Protein AF-A0A9P6CL29-F1 (afdb_monomer)

Foldseek 3Di:
DVVVVVVVVVVVVVPPPPPPVVPVPVPPPPPDDDPPQDDDDPVNQVVVLVVDDEPADQASRCRDHDNDNLPDDDNDPQWDWAFADDPPPPRRTDIDTDHDDCVSVVVNVVVVVVVVVPPPPPPDD

Nearest PDB structures (foldseek):
  4b8t-assembly1_A  TM=5.021E-01  e=1.916E+00  Homo sapiens
  6ds8-assembly1_B  TM=3.053E-01  e=8.877E+00  Mycobacterium tuberculosis H37Rv

pLDDT: mean 73.85, std 15.0, range [41.19, 93.88]

Sequence (125 aa):
MSRTLALVLFLMFNLVSANFDFFGNMFGNQQQHQQQHHRSGAAQWASQVDSVQCSQYLCPATLDCVSTPAECPCPDVQDIKCTIPNAGGDDEPMIMCVRGSNECTEVERLMRKGMKTSKPKSKSK

Structure (mmCIF, N/CA/C/O backbone):
data_AF-A0A9P6CL29-F1
#
_entry.id   AF-A0A9P6CL29-F1
#
loop_
_atom_site.group_PDB
_atom_site.id
_atom_site.type_symbol
_atom_site.label_atom_id
_atom_site.label_alt_id
_atom_site.label_comp_id
_atom_site.label_asym_id
_atom_site.label_entity_id
_atom_site.label_seq_id
_atom_site.pdbx_PDB_ins_code
_atom_site.Cartn_x
_atom_site.Cartn_y
_atom_site.Cartn_z
_atom_site.occupancy
_atom_site.B_iso_or_equiv
_atom_site.auth_seq_id
_atom_site.auth_comp_id
_atom_site.auth_asym_id
_atom_site.auth_atom_id
_atom_site.pdbx_PDB_model_num
ATOM 1 N N . MET A 1 1 ? -43.718 41.220 43.753 1.00 61.47 1 MET A N 1
ATOM 2 C CA . MET A 1 1 ? -43.294 41.484 42.359 1.00 61.47 1 MET A CA 1
ATOM 3 C C . MET A 1 1 ? -41.991 40.771 41.988 1.00 61.47 1 MET A C 1
ATOM 5 O O . MET A 1 1 ? -41.952 40.150 40.939 1.00 61.47 1 MET A O 1
ATOM 9 N N . SER A 1 2 ? -40.952 40.762 42.833 1.00 69.62 2 SER A N 1
ATOM 10 C CA . SER A 1 2 ? -39.689 40.040 42.560 1.00 69.62 2 SER A CA 1
ATOM 11 C C . SER A 1 2 ? -39.829 38.509 42.513 1.00 69.62 2 SER A C 1
ATOM 13 O O . SER A 1 2 ? -39.271 37.861 41.636 1.00 69.62 2 SER A O 1
ATOM 15 N N . ARG A 1 3 ? -40.629 37.924 43.416 1.00 76.62 3 ARG A N 1
ATOM 16 C CA . ARG A 1 3 ? -40.876 36.467 43.476 1.00 76.62 3 ARG A CA 1
ATOM 17 C C . ARG A 1 3 ? -41.600 35.920 42.243 1.00 76.62 3 ARG A C 1
ATOM 19 O O . ARG A 1 3 ? -41.258 34.853 41.752 1.00 76.62 3 ARG A O 1
ATOM 26 N N . THR A 1 4 ? -42.566 36.671 41.722 1.00 79.81 4 THR A N 1
ATOM 27 C CA . THR A 1 4 ? -43.287 36.327 40.488 1.00 79.81 4 THR A CA 1
ATOM 28 C C . THR A 1 4 ? -42.384 36.443 39.262 1.00 79.81 4 THR A C 1
ATOM 30 O O . THR A 1 4 ? -42.468 35.614 38.366 1.00 79.81 4 THR A O 1
ATOM 33 N N . LEU A 1 5 ? -41.466 37.415 39.251 1.00 78.50 5 LEU A N 1
ATOM 34 C CA . LEU A 1 5 ? -40.509 37.612 38.161 1.00 78.50 5 LEU A CA 1
ATOM 35 C C . LEU A 1 5 ? -39.463 36.483 38.107 1.00 78.50 5 LEU A C 1
ATOM 37 O O . LEU A 1 5 ? -39.138 36.000 37.027 1.00 78.50 5 LEU A O 1
ATOM 41 N N . ALA A 1 6 ? -39.019 35.993 39.270 1.00 78.25 6 ALA A N 1
ATOM 42 C CA . ALA A 1 6 ? -38.114 34.847 39.370 1.00 78.25 6 ALA A CA 1
ATOM 43 C C . ALA A 1 6 ? -38.747 33.539 38.859 1.00 78.25 6 ALA A C 1
ATOM 45 O O . ALA A 1 6 ? -38.087 32.776 38.159 1.00 78.25 6 ALA A O 1
ATOM 46 N N . LEU A 1 7 ? -40.030 33.299 39.159 1.00 77.38 7 LEU A N 1
ATOM 47 C CA . LEU A 1 7 ? -40.744 32.101 38.696 1.00 77.38 7 LEU A CA 1
ATOM 48 C C . LEU A 1 7 ? -40.966 32.104 37.177 1.00 77.38 7 LEU A C 1
ATOM 50 O O . LEU A 1 7 ? -40.786 31.074 36.532 1.00 77.38 7 LEU A O 1
ATOM 54 N N . VAL A 1 8 ? -41.294 33.262 36.595 1.00 79.06 8 VAL A N 1
ATOM 55 C CA . VAL A 1 8 ? -41.452 33.407 35.137 1.00 79.06 8 VAL A CA 1
ATOM 56 C C . VAL A 1 8 ? -40.115 33.209 34.414 1.00 79.06 8 VAL A C 1
ATOM 58 O O . VAL A 1 8 ? -40.071 32.526 33.393 1.00 79.06 8 VAL A O 1
ATOM 61 N N . LEU A 1 9 ? -39.014 33.731 34.965 1.00 72.81 9 LEU A N 1
ATOM 62 C CA . LEU A 1 9 ? -37.673 33.559 34.396 1.00 72.81 9 LEU A CA 1
ATOM 63 C C . LEU A 1 9 ? -37.225 32.085 34.397 1.00 72.81 9 LEU A C 1
ATOM 65 O O . LEU A 1 9 ? -36.641 31.617 33.423 1.00 72.81 9 LEU A O 1
ATOM 69 N N . PHE A 1 10 ? -37.552 31.339 35.458 1.00 71.88 10 PHE A N 1
ATOM 70 C CA . PHE A 1 10 ? -37.243 29.909 35.566 1.00 71.88 10 PHE A CA 1
ATOM 71 C C . PHE A 1 10 ? -38.052 29.056 34.574 1.00 71.88 10 PHE A C 1
ATOM 73 O O . PHE A 1 10 ? -37.541 28.075 34.033 1.00 71.88 10 PHE A O 1
ATOM 80 N N . LEU A 1 11 ? -39.300 29.446 34.289 1.00 69.62 11 LEU A N 1
ATOM 81 C CA . LEU A 1 11 ? -40.164 28.748 33.333 1.00 69.62 11 LEU A CA 1
ATOM 82 C C . LEU A 1 11 ? -39.663 28.902 31.884 1.00 69.62 11 LEU A C 1
ATOM 84 O O . LEU A 1 11 ? -39.696 27.945 31.117 1.00 69.62 11 LEU A O 1
ATOM 88 N N . MET A 1 12 ? -39.140 30.081 31.530 1.00 65.56 12 MET A N 1
ATOM 89 C CA . MET A 1 12 ? -38.602 30.371 30.191 1.00 65.56 12 MET A CA 1
ATOM 90 C C . MET A 1 12 ? -37.255 29.684 29.922 1.00 65.56 12 MET A C 1
ATOM 92 O O . MET A 1 12 ? -36.943 29.367 28.777 1.00 65.56 12 MET A O 1
ATOM 96 N N . PHE A 1 13 ? -36.473 29.402 30.969 1.00 62.19 13 PHE A N 1
ATOM 97 C CA . PHE A 1 13 ? -35.171 28.734 30.846 1.00 62.19 13 PHE A CA 1
ATOM 98 C C . PHE A 1 13 ? -35.276 27.257 30.429 1.00 62.19 13 PHE A C 1
ATOM 100 O O . PHE A 1 13 ? -34.340 26.716 29.851 1.00 62.19 13 PHE A O 1
ATOM 107 N N . ASN A 1 14 ? -36.422 26.612 30.675 1.00 61.84 14 ASN A N 1
ATOM 108 C CA . ASN A 1 14 ? -36.656 25.209 30.315 1.00 61.84 14 ASN A CA 1
ATOM 109 C C . ASN A 1 14 ? -37.094 25.017 28.848 1.00 61.84 14 ASN A C 1
ATOM 111 O O . ASN A 1 14 ? -37.163 23.885 28.381 1.00 61.84 14 ASN A O 1
ATOM 115 N N . LEU A 1 15 ? -37.380 26.102 28.117 1.00 58.44 15 LEU A N 1
ATOM 116 C CA . LEU A 1 15 ? -37.811 26.063 26.711 1.00 58.44 15 LEU A CA 1
ATOM 117 C C . LEU A 1 15 ? -36.644 26.135 25.709 1.00 58.44 15 LEU A C 1
ATOM 119 O O . LEU A 1 15 ? -36.854 25.955 24.513 1.00 58.44 15 LEU A O 1
ATOM 123 N N . VAL A 1 16 ? -35.407 26.345 26.176 1.00 60.50 16 VAL A N 1
ATOM 124 C CA . VAL A 1 16 ? -34.182 26.187 25.370 1.00 60.50 16 VAL A CA 1
ATOM 125 C C . VAL A 1 16 ? -33.705 24.733 25.467 1.00 60.50 16 VAL A C 1
ATOM 127 O O . VAL A 1 16 ? -32.654 24.411 26.009 1.00 60.50 16 VAL A O 1
ATOM 130 N N . SER A 1 17 ? -34.502 23.807 24.939 1.00 58.75 17 SER A N 1
ATOM 131 C CA . SER A 1 17 ? -33.977 22.516 24.497 1.00 58.75 17 SER A CA 1
ATOM 132 C C . SER A 1 17 ? -33.511 22.699 23.058 1.00 58.75 17 SER A C 1
ATOM 134 O O . SER A 1 17 ? -34.314 22.996 22.179 1.00 58.75 17 SER A O 1
ATOM 136 N N . ALA A 1 18 ? -32.211 22.586 22.801 1.00 54.38 18 ALA A N 1
ATOM 137 C CA . ALA A 1 18 ? -31.687 22.680 21.448 1.00 54.38 18 ALA A CA 1
ATOM 138 C C . ALA A 1 18 ? -32.123 21.445 20.642 1.00 54.38 18 ALA A C 1
ATOM 140 O O . ALA A 1 18 ? -31.505 20.386 20.712 1.00 54.38 18 ALA A O 1
ATOM 141 N N . ASN A 1 19 ? -33.216 21.570 19.892 1.00 57.00 19 ASN A N 1
ATOM 142 C CA . ASN A 1 19 ? -33.662 20.577 18.915 1.00 57.00 19 ASN A CA 1
ATOM 143 C C . ASN A 1 19 ? -32.694 20.570 17.720 1.00 57.00 19 ASN A C 1
ATOM 145 O O . ASN A 1 19 ? -32.923 21.218 16.700 1.00 57.00 19 ASN A O 1
ATOM 149 N N . PHE A 1 20 ? -31.596 19.825 17.860 1.00 59.91 20 PHE A N 1
ATOM 150 C CA . PHE A 1 20 ? -30.727 19.407 16.758 1.00 59.91 20 PHE A CA 1
ATOM 151 C C . PHE A 1 20 ? -31.241 18.100 16.125 1.00 59.91 20 PHE A C 1
ATOM 153 O O . PHE A 1 20 ? -30.479 17.170 15.890 1.00 59.91 20 PHE A O 1
ATOM 160 N N . ASP A 1 21 ? -32.532 18.031 15.797 1.00 55.50 21 ASP A N 1
ATOM 161 C CA . ASP A 1 21 ? -33.124 16.913 15.035 1.00 55.50 21 ASP A CA 1
ATOM 162 C C . ASP A 1 21 ? -32.763 16.948 13.534 1.00 55.50 21 ASP A C 1
ATOM 164 O O . ASP A 1 21 ? -33.197 16.120 12.738 1.00 55.50 21 ASP A O 1
ATOM 168 N N . PHE A 1 22 ? -31.938 17.909 13.111 1.00 56.91 22 PHE A N 1
ATOM 169 C CA . PHE A 1 22 ? -31.537 18.075 11.714 1.00 56.91 22 PHE A CA 1
ATOM 170 C C . PHE A 1 22 ? -30.525 17.016 11.243 1.00 56.91 22 PHE A C 1
ATOM 172 O O . PHE A 1 22 ? -30.554 16.595 10.088 1.00 56.91 22 PHE A O 1
ATOM 179 N N . PHE A 1 23 ? -29.643 16.545 12.128 1.00 56.03 23 PHE A N 1
ATOM 180 C CA . PHE A 1 23 ? -28.601 15.584 11.749 1.00 56.03 23 PHE A CA 1
ATOM 181 C C . PHE A 1 23 ? -29.054 14.123 11.842 1.00 56.03 23 PHE A C 1
ATOM 183 O O . PHE A 1 23 ? -28.417 13.270 11.235 1.00 56.03 23 PHE A O 1
ATOM 190 N N . GLY A 1 24 ? -30.159 13.814 12.531 1.00 56.34 24 GLY A N 1
ATOM 191 C CA . GLY A 1 24 ? -30.637 12.433 12.687 1.00 56.34 24 GLY A CA 1
ATOM 192 C C . GLY A 1 24 ? -31.086 11.792 11.369 1.00 56.34 24 GLY A C 1
ATOM 193 O O . GLY A 1 24 ? -30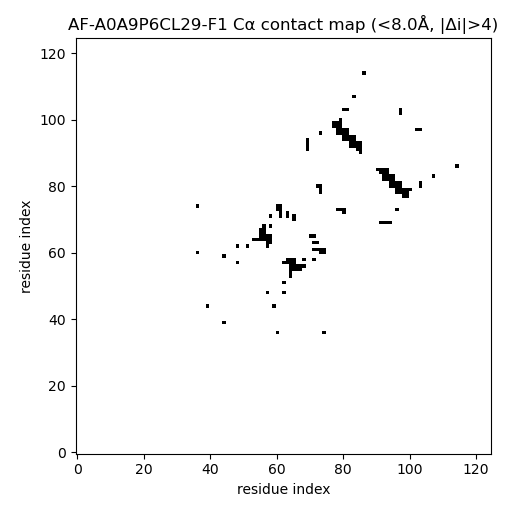.771 10.634 11.101 1.00 56.34 24 GLY A O 1
ATOM 194 N N . ASN A 1 25 ? -31.739 12.564 10.495 1.00 55.16 25 ASN A N 1
ATOM 195 C CA . ASN A 1 25 ? -32.314 12.040 9.250 1.00 55.16 25 ASN A CA 1
ATOM 196 C C . ASN A 1 25 ? -31.384 12.069 8.029 1.00 55.16 25 ASN A C 1
ATOM 198 O O . ASN A 1 25 ? -31.715 11.460 7.013 1.00 55.16 25 ASN A O 1
ATOM 202 N N . MET A 1 26 ? -30.217 12.718 8.095 1.00 55.97 26 MET A N 1
ATOM 203 C CA . MET A 1 26 ? -29.258 12.678 6.979 1.00 55.97 26 MET A CA 1
ATOM 204 C C . MET A 1 26 ? -28.407 11.399 6.951 1.00 55.97 26 MET A C 1
ATOM 206 O O . MET A 1 26 ? -27.940 11.014 5.882 1.00 55.97 26 MET A O 1
ATOM 210 N N . PHE A 1 27 ? -28.253 10.693 8.077 1.00 60.62 27 PHE A N 1
ATOM 211 C CA . PHE A 1 27 ? -27.481 9.440 8.135 1.00 60.62 27 PHE A CA 1
ATOM 212 C C . PHE A 1 27 ? -28.325 8.171 7.928 1.00 60.62 27 PHE A C 1
ATOM 214 O O . PHE A 1 27 ? -27.763 7.093 7.753 1.00 60.62 27 PHE A O 1
ATOM 221 N N . GLY A 1 28 ? -29.658 8.284 7.923 1.00 53.91 28 GLY A N 1
ATOM 222 C CA . GLY A 1 28 ? -30.564 7.129 7.911 1.00 53.91 28 GLY A CA 1
ATOM 223 C C . GLY A 1 28 ? -31.007 6.616 6.536 1.00 53.91 28 GLY A C 1
ATOM 224 O O . GLY A 1 28 ? -31.565 5.529 6.474 1.00 53.91 28 GLY A O 1
ATOM 225 N N . ASN A 1 29 ? -30.787 7.354 5.436 1.00 49.59 29 ASN A N 1
ATOM 226 C CA . ASN A 1 29 ? -31.449 7.055 4.149 1.00 49.59 29 ASN A CA 1
ATOM 227 C C . ASN A 1 29 ? -30.533 6.970 2.909 1.00 49.59 29 ASN A C 1
ATOM 229 O O . ASN A 1 29 ? -31.003 7.065 1.779 1.00 49.59 29 ASN A O 1
ATOM 233 N N . GLN A 1 30 ? -29.227 6.758 3.092 1.00 50.75 30 GLN A N 1
ATOM 234 C CA . GLN A 1 30 ? -28.264 6.549 1.988 1.00 50.75 30 GLN A CA 1
ATOM 235 C C . GLN A 1 30 ? -27.473 5.231 2.124 1.00 50.75 30 GLN A C 1
ATOM 237 O O . GLN A 1 30 ? -26.399 5.071 1.553 1.00 50.75 30 GLN A O 1
ATOM 242 N N . GLN A 1 31 ? -27.994 4.254 2.873 1.00 49.06 31 GLN A N 1
ATOM 243 C CA .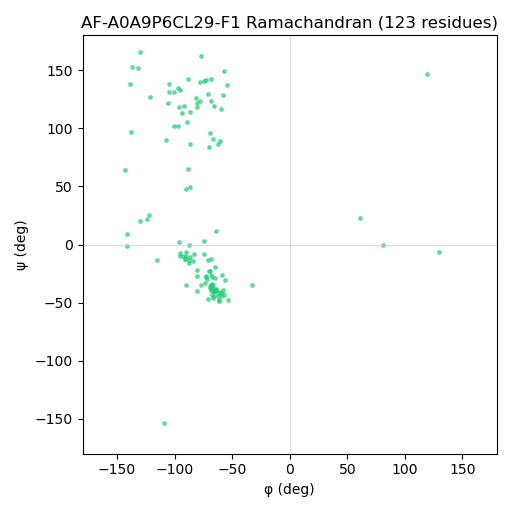 GLN A 1 31 ? -27.349 2.948 3.071 1.00 49.06 31 GLN A CA 1
ATOM 244 C C . GLN A 1 31 ? -27.750 1.893 2.028 1.00 49.06 31 GLN A C 1
ATOM 246 O O . GLN A 1 31 ? -28.025 0.752 2.379 1.00 49.06 31 GLN A O 1
ATOM 251 N N . GLN A 1 32 ? -27.732 2.221 0.736 1.00 50.88 32 GLN A N 1
ATOM 252 C CA . GLN A 1 32 ? -27.676 1.183 -0.298 1.00 50.88 32 GLN A CA 1
ATOM 253 C C . GLN A 1 32 ? -26.690 1.588 -1.403 1.00 50.88 32 GLN A C 1
ATOM 255 O O . GLN A 1 32 ? -27.019 2.340 -2.311 1.00 50.88 32 GLN A O 1
ATOM 260 N N . HIS A 1 33 ? -25.458 1.070 -1.272 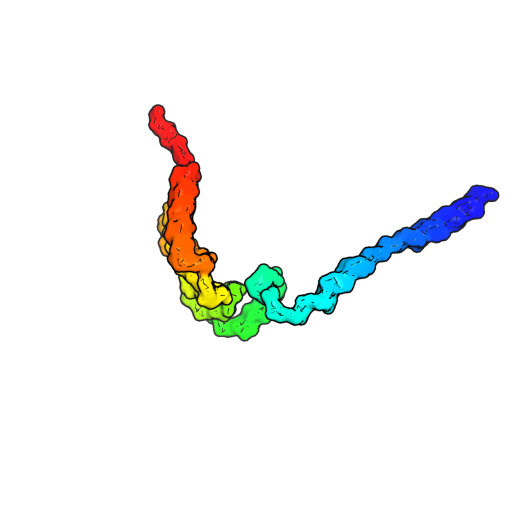1.00 49.00 33 HIS A N 1
ATOM 261 C CA . HIS A 1 33 ? -24.729 0.326 -2.318 1.00 49.00 33 HIS A CA 1
ATOM 262 C C . HIS A 1 33 ? -23.286 0.690 -2.709 1.00 49.00 33 HIS A C 1
ATOM 264 O O . HIS A 1 33 ? -22.718 -0.122 -3.429 1.00 49.00 33 HIS A O 1
ATOM 270 N N . GLN A 1 34 ? -22.606 1.755 -2.252 1.00 46.78 34 GLN A N 1
ATOM 271 C CA . GLN A 1 34 ? -21.273 2.035 -2.857 1.00 46.78 34 GLN A CA 1
ATOM 272 C C . GLN A 1 34 ? -20.100 2.536 -1.991 1.00 46.78 34 GLN A C 1
ATOM 274 O O . GLN A 1 34 ? -19.057 2.849 -2.554 1.00 46.78 34 GLN A O 1
ATOM 279 N N . GLN A 1 35 ? -20.165 2.570 -0.655 1.00 45.44 35 GLN A N 1
ATOM 280 C CA . GLN A 1 35 ? -19.064 3.154 0.150 1.00 45.44 35 GLN A CA 1
ATOM 281 C C . GLN A 1 35 ? -18.413 2.237 1.198 1.00 45.44 35 GLN A C 1
ATOM 283 O O . GLN A 1 35 ? -17.810 2.724 2.151 1.00 45.44 35 GLN A O 1
ATOM 288 N N . GLN A 1 36 ? -18.459 0.914 1.028 1.00 50.44 36 GLN A N 1
ATOM 289 C CA . GLN A 1 36 ? -17.803 0.002 1.979 1.00 50.44 36 GLN A CA 1
ATOM 290 C C . GLN A 1 36 ? -16.269 -0.057 1.879 1.00 50.44 36 GLN A C 1
ATOM 292 O O . GLN A 1 36 ? -15.645 -0.613 2.773 1.00 50.44 36 GLN A O 1
ATOM 297 N N . HIS A 1 37 ? -15.634 0.551 0.870 1.00 52.16 37 HIS A N 1
ATOM 298 C CA . HIS A 1 37 ? -14.195 0.349 0.648 1.00 52.16 37 HIS A CA 1
ATOM 299 C C . HIS A 1 37 ? -13.248 1.406 1.240 1.00 52.16 37 HIS A C 1
ATOM 301 O O . HIS A 1 37 ? -12.045 1.302 1.023 1.00 52.16 37 HIS A O 1
ATOM 307 N N . HIS A 1 38 ? -13.730 2.434 1.955 1.00 48.28 38 HIS A N 1
ATOM 308 C CA . HIS A 1 38 ? -12.837 3.539 2.363 1.00 48.28 38 HIS A CA 1
ATOM 309 C C . HIS A 1 38 ? -13.037 4.143 3.760 1.00 48.28 38 HIS A C 1
ATOM 311 O O . HIS A 1 38 ? -12.286 5.046 4.129 1.00 48.28 38 HIS A O 1
ATOM 317 N N . ARG A 1 39 ? -14.015 3.695 4.560 1.00 49.09 39 ARG A N 1
ATOM 318 C CA . ARG A 1 39 ? -14.247 4.259 5.906 1.00 49.09 39 ARG A CA 1
ATOM 319 C C . ARG A 1 39 ? -14.676 3.220 6.940 1.00 49.09 39 ARG A C 1
ATOM 321 O O . ARG A 1 39 ? -15.749 3.311 7.524 1.00 49.09 39 ARG A O 1
ATOM 328 N N . SER A 1 40 ? -13.791 2.279 7.214 1.00 53.38 40 SER A N 1
ATOM 329 C CA . SER A 1 40 ? -13.873 1.373 8.358 1.00 53.38 40 SER A CA 1
ATOM 330 C C . SER A 1 40 ? -12.805 1.775 9.377 1.00 53.38 40 SER A C 1
ATOM 332 O O . SER A 1 40 ? -11.663 1.330 9.328 1.00 53.38 40 SER A O 1
ATOM 334 N N . GLY A 1 41 ? -13.168 2.674 10.300 1.00 61.91 41 GLY A N 1
ATOM 335 C CA . GLY A 1 41 ? -12.359 2.959 11.489 1.00 61.91 41 GLY A CA 1
ATOM 336 C C . GLY A 1 41 ? -12.120 1.674 12.288 1.00 61.91 41 GLY A C 1
ATOM 337 O O . GLY A 1 41 ? -12.967 0.785 12.263 1.00 61.91 41 GLY A O 1
ATOM 338 N N . ALA A 1 42 ? -10.977 1.584 12.973 1.00 69.06 42 ALA A N 1
ATOM 339 C CA . ALA A 1 42 ? -10.379 0.379 13.575 1.00 69.06 42 ALA A CA 1
ATOM 340 C C . ALA A 1 42 ? -11.336 -0.710 14.126 1.00 69.06 42 ALA A C 1
ATOM 342 O O . ALA A 1 42 ? -11.037 -1.893 14.001 1.00 69.06 42 ALA A O 1
ATOM 343 N N . ALA A 1 43 ? -12.494 -0.345 14.686 1.00 72.56 43 ALA A N 1
ATOM 344 C CA . ALA A 1 43 ? -13.519 -1.282 15.152 1.00 72.56 43 ALA A CA 1
ATOM 345 C C . ALA A 1 43 ? -14.106 -2.192 14.049 1.00 72.56 43 ALA A C 1
ATOM 347 O O . ALA A 1 43 ? -14.305 -3.379 14.287 1.00 72.56 43 ALA A O 1
ATOM 348 N N . GLN A 1 44 ? -14.362 -1.668 12.843 1.00 74.44 44 GLN A N 1
ATOM 349 C CA . GLN A 1 44 ? -14.865 -2.477 11.720 1.00 74.44 44 GLN A CA 1
ATOM 350 C C . GLN A 1 44 ? -13.788 -3.404 11.147 1.00 74.44 44 GLN A C 1
ATOM 352 O O . GLN A 1 44 ? -14.110 -4.450 10.590 1.00 74.44 44 GLN A O 1
ATOM 357 N N . TRP A 1 45 ? -12.517 -3.015 11.262 1.00 78.06 45 TRP A N 1
ATOM 358 C CA . TRP A 1 45 ? -11.395 -3.864 10.873 1.00 78.06 45 TRP A CA 1
ATOM 359 C C . TRP A 1 45 ? -11.236 -5.027 11.856 1.00 78.06 45 TRP A C 1
ATOM 361 O O . TRP A 1 45 ? -11.192 -6.171 11.421 1.00 78.06 45 TRP A O 1
ATOM 371 N N . ALA A 1 46 ? -11.272 -4.757 13.167 1.00 80.00 46 ALA A N 1
ATOM 372 C CA . ALA A 1 46 ? -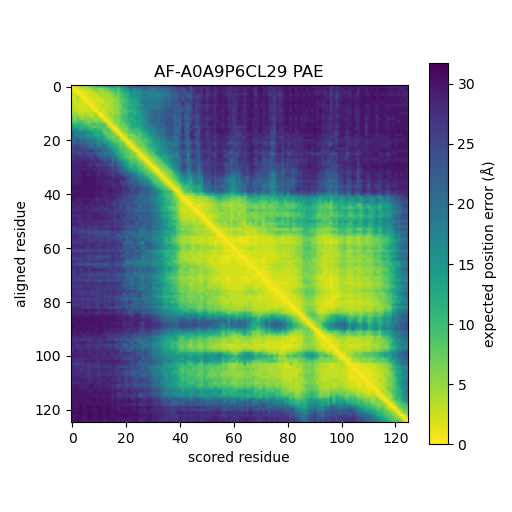11.148 -5.788 14.201 1.00 80.00 46 ALA A CA 1
ATOM 373 C C . ALA A 1 46 ? -12.155 -6.938 14.011 1.00 80.00 46 ALA A C 1
ATOM 375 O O . ALA A 1 46 ? -11.762 -8.098 13.963 1.00 80.00 46 ALA A O 1
ATOM 376 N N . SER A 1 47 ? -13.434 -6.619 13.774 1.00 80.81 47 SER A N 1
ATOM 377 C CA . SER A 1 47 ? -14.466 -7.643 13.561 1.00 80.81 47 SER A CA 1
ATOM 378 C C . SER A 1 47 ? -14.268 -8.478 12.290 1.00 80.81 47 SER A C 1
ATOM 380 O O . SER A 1 47 ? -14.732 -9.611 12.223 1.00 80.81 47 SER A O 1
ATOM 382 N N . GLN A 1 48 ? -13.635 -7.912 11.257 1.00 80.38 48 GLN A N 1
ATOM 383 C CA . GLN A 1 48 ? -13.372 -8.617 9.999 1.00 80.38 48 GLN A CA 1
ATOM 384 C C . GLN A 1 48 ? -12.144 -9.520 10.121 1.00 80.38 48 GLN A C 1
ATOM 386 O O . GLN A 1 48 ? -12.174 -10.654 9.652 1.00 80.38 48 GLN A O 1
ATOM 391 N N . VAL A 1 49 ? -11.100 -9.057 10.808 1.00 82.06 49 VAL A N 1
ATOM 392 C CA . VAL A 1 49 ? -9.881 -9.838 11.059 1.00 82.06 49 VAL A CA 1
ATOM 393 C C . VAL A 1 49 ? -10.180 -11.086 11.879 1.00 82.06 49 VAL A C 1
ATOM 395 O O . VAL A 1 49 ? -9.710 -12.159 11.518 1.00 82.06 49 VAL A O 1
ATOM 398 N N . ASP A 1 50 ? -11.026 -10.977 12.909 1.00 79.38 50 ASP A N 1
ATOM 399 C CA . ASP A 1 50 ? -11.421 -12.122 13.743 1.00 79.38 50 ASP A CA 1
ATOM 400 C C . ASP A 1 50 ? -12.088 -13.249 12.931 1.00 79.38 50 ASP A C 1
ATOM 402 O O . ASP A 1 50 ? -12.044 -14.420 13.314 1.00 79.38 50 ASP A O 1
ATOM 406 N N . SER A 1 51 ? -12.704 -12.911 11.793 1.00 81.81 51 SER A N 1
ATOM 407 C CA . SER A 1 51 ? -13.362 -13.881 10.913 1.00 81.81 51 SER A CA 1
ATOM 408 C C . SER A 1 51 ? -12.412 -14.584 9.934 1.00 81.81 51 SER A C 1
ATOM 410 O O . SER A 1 51 ? -12.787 -15.607 9.357 1.00 81.81 51 SER A O 1
ATOM 412 N N . VAL A 1 52 ? -11.183 -14.084 9.759 1.00 84.50 52 VAL A N 1
ATOM 413 C CA . VAL A 1 52 ? -10.214 -14.608 8.787 1.00 84.50 52 VAL A CA 1
ATOM 414 C C . VAL A 1 52 ? -9.114 -15.391 9.498 1.00 84.50 52 VAL A C 1
ATOM 416 O O . VAL A 1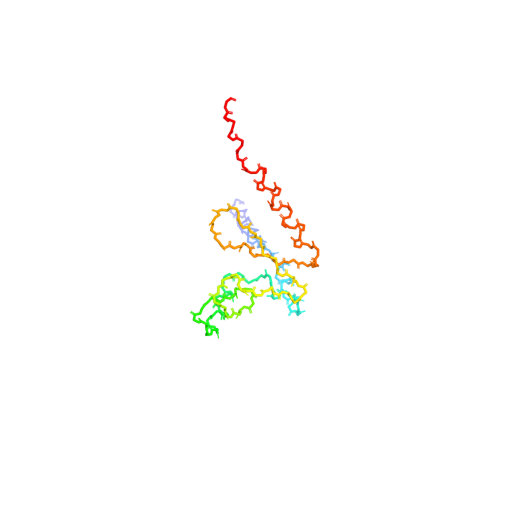 52 ? -8.368 -14.870 10.319 1.00 84.50 52 VAL A O 1
ATOM 419 N N . GLN A 1 53 ? -8.964 -16.664 9.137 1.00 86.25 53 GLN A N 1
ATOM 420 C CA . GLN A 1 53 ? -7.892 -17.520 9.646 1.00 86.25 53 GLN A CA 1
ATOM 421 C C . GLN A 1 53 ? -6.632 -17.341 8.784 1.00 86.25 53 GLN A C 1
ATOM 423 O O . GLN A 1 53 ? -6.423 -18.077 7.821 1.00 86.25 53 GLN A O 1
ATOM 428 N N . CYS A 1 54 ? -5.801 -16.349 9.113 1.00 89.56 54 CYS A N 1
ATOM 429 C CA . CYS A 1 54 ? -4.514 -16.102 8.455 1.00 89.56 54 CYS A CA 1
ATOM 430 C C . CYS A 1 54 ? -3.371 -16.166 9.478 1.00 89.56 54 CYS A C 1
ATOM 432 O O . CYS A 1 54 ? -3.407 -15.485 10.498 1.00 89.56 54 CYS A O 1
ATOM 434 N N . SER A 1 55 ? -2.352 -16.986 9.208 1.00 90.31 55 SER A N 1
ATOM 435 C CA . SER A 1 55 ? -1.137 -17.098 10.036 1.00 90.31 55 SER A CA 1
ATOM 436 C C . SER A 1 55 ? 0.019 -16.221 9.544 1.00 90.31 55 SER A C 1
ATOM 438 O O . SER A 1 55 ? 1.055 -16.142 10.203 1.00 90.31 55 SER A O 1
ATOM 440 N N . GLN A 1 56 ? -0.150 -15.600 8.375 1.00 92.00 56 GLN A N 1
ATOM 441 C CA . GLN A 1 56 ? 0.815 -14.706 7.742 1.00 92.00 56 GLN A CA 1
ATOM 442 C C . GLN A 1 56 ? 0.312 -13.254 7.801 1.00 92.00 56 GLN A C 1
ATOM 444 O O . GLN A 1 56 ? -0.436 -12.883 8.707 1.00 92.00 56 GLN A O 1
ATOM 449 N N . TYR A 1 57 ? 0.734 -12.409 6.860 1.00 90.50 57 TYR A N 1
ATOM 450 C CA . TYR A 1 57 ? 0.289 -11.027 6.797 1.00 90.50 57 TYR A CA 1
ATOM 451 C C . TYR A 1 57 ? -1.113 -10.938 6.185 1.00 90.50 57 TYR A C 1
ATOM 453 O O . TYR A 1 57 ? -1.339 -11.379 5.061 1.00 90.50 57 TYR A O 1
ATOM 461 N N . LEU A 1 58 ? -2.050 -10.335 6.916 1.00 92.88 58 LEU A N 1
ATOM 462 C CA . LEU A 1 58 ? -3.406 -10.077 6.438 1.00 92.88 58 LEU A CA 1
ATOM 463 C C . LEU A 1 58 ? -3.508 -8.650 5.886 1.00 92.88 58 LEU A C 1
ATOM 465 O O . LEU A 1 58 ? -3.335 -7.675 6.622 1.00 92.88 58 LEU A O 1
ATOM 469 N N . CYS A 1 59 ? -3.821 -8.521 4.599 1.00 90.75 59 CYS A N 1
ATOM 470 C CA . CYS A 1 59 ? -3.958 -7.237 3.923 1.00 90.75 59 CYS A CA 1
ATOM 471 C C . CYS A 1 59 ? -5.158 -6.454 4.488 1.00 90.75 59 CYS A C 1
ATOM 473 O O . CYS A 1 59 ? -6.295 -6.906 4.369 1.00 90.75 59 CYS A O 1
ATOM 475 N N . PRO A 1 60 ? -4.967 -5.254 5.064 1.00 86.44 60 PRO A N 1
ATOM 476 C CA . PRO A 1 60 ? -6.038 -4.548 5.773 1.00 86.44 60 PRO A CA 1
ATOM 477 C C . PRO A 1 60 ? -7.144 -4.017 4.854 1.00 86.44 60 PRO A C 1
ATOM 479 O O . PRO A 1 60 ? -8.252 -3.768 5.321 1.00 86.44 60 PRO A O 1
ATOM 482 N N . ALA A 1 61 ? -6.840 -3.820 3.568 1.00 84.12 61 ALA A N 1
ATOM 483 C CA . ALA A 1 61 ? -7.785 -3.292 2.589 1.00 84.12 61 ALA A CA 1
ATOM 484 C C . ALA A 1 61 ? -8.598 -4.389 1.887 1.00 84.12 61 ALA A C 1
ATOM 486 O O . ALA A 1 61 ? -9.761 -4.163 1.578 1.00 84.12 61 ALA A O 1
ATOM 487 N N . THR A 1 62 ? -7.994 -5.555 1.636 1.00 88.00 62 THR A N 1
ATOM 488 C CA . THR A 1 62 ? -8.594 -6.626 0.821 1.00 88.00 62 THR A CA 1
ATOM 489 C C . THR A 1 62 ? -8.893 -7.903 1.599 1.00 88.00 62 THR A C 1
ATOM 491 O O . THR A 1 62 ? -9.632 -8.747 1.108 1.00 88.00 62 THR A O 1
ATOM 494 N N . LEU A 1 63 ? -8.361 -8.033 2.820 1.00 89.69 63 LEU A N 1
ATOM 495 C CA . LEU A 1 63 ? -8.423 -9.234 3.660 1.00 89.69 63 LEU A CA 1
ATOM 496 C C . LEU A 1 63 ? -7.751 -10.472 3.040 1.00 89.69 63 LEU A C 1
ATOM 498 O O . LEU A 1 63 ? -8.038 -11.600 3.436 1.00 89.69 63 LEU A O 1
ATOM 502 N N . ASP A 1 64 ? -6.813 -10.269 2.112 1.00 90.38 64 ASP A N 1
ATOM 503 C CA . ASP A 1 64 ? -5.991 -11.348 1.562 1.00 90.38 64 ASP A CA 1
ATOM 504 C C . ASP A 1 64 ? -4.868 -11.752 2.522 1.00 90.38 64 ASP A C 1
ATOM 506 O O . ASP A 1 64 ? -4.220 -10.904 3.137 1.00 90.38 64 ASP A O 1
ATOM 510 N N . CYS A 1 65 ? -4.612 -13.055 2.624 1.00 93.75 65 CYS A N 1
ATOM 511 C CA . CYS A 1 65 ? -3.515 -13.609 3.414 1.00 93.75 65 CYS A CA 1
ATOM 512 C C . CYS A 1 65 ? -2.283 -13.816 2.521 1.00 93.75 65 CYS A C 1
ATOM 514 O O . CYS A 1 65 ? -2.313 -14.651 1.615 1.00 93.75 65 CYS A O 1
ATOM 516 N N . VAL A 1 66 ? -1.214 -13.056 2.764 1.00 93.88 66 VAL A N 1
ATOM 517 C CA . VAL A 1 66 ? 0.016 -13.033 1.952 1.00 93.88 66 VAL A CA 1
ATOM 518 C C . VAL A 1 66 ? 1.268 -13.176 2.821 1.00 93.88 66 VAL A C 1
ATOM 520 O O . VAL A 1 66 ? 1.213 -12.990 4.039 1.00 93.88 66 VAL A O 1
ATOM 523 N N . SER A 1 67 ? 2.419 -13.471 2.207 1.00 93.06 67 SER A N 1
ATOM 524 C CA . SER A 1 67 ? 3.659 -13.714 2.964 1.00 93.06 67 SER A CA 1
ATOM 525 C C . SER A 1 67 ? 4.287 -12.421 3.467 1.00 93.06 67 SER A C 1
ATOM 527 O O . SER A 1 67 ? 4.859 -12.389 4.557 1.00 93.06 67 SER A O 1
ATOM 529 N N . THR A 1 68 ? 4.180 -11.347 2.681 1.00 88.94 68 THR A N 1
ATOM 530 C CA . THR A 1 68 ? 4.750 -10.039 3.017 1.00 88.94 68 THR A CA 1
ATOM 531 C C . THR A 1 68 ? 3.777 -8.902 2.697 1.00 88.94 68 THR A C 1
ATOM 533 O O . THR A 1 68 ? 2.979 -9.020 1.765 1.00 88.94 68 THR A O 1
ATOM 536 N N . PRO A 1 69 ? 3.854 -7.755 3.396 1.00 86.69 69 PRO A N 1
ATOM 537 C CA . PRO A 1 69 ? 3.011 -6.594 3.094 1.00 86.69 69 PRO A CA 1
ATOM 538 C C . PRO A 1 69 ? 3.146 -6.108 1.645 1.00 86.69 69 PRO A C 1
ATOM 540 O O . PRO A 1 69 ? 2.190 -5.612 1.048 1.00 86.69 69 PRO A O 1
ATOM 543 N N . ALA A 1 70 ? 4.330 -6.294 1.056 1.00 86.31 70 ALA A N 1
ATOM 544 C CA . ALA A 1 70 ? 4.618 -5.922 -0.318 1.00 86.31 70 ALA A CA 1
ATOM 545 C C . ALA A 1 70 ? 3.864 -6.768 -1.350 1.00 86.31 70 ALA A C 1
ATOM 547 O O . ALA A 1 70 ? 3.843 -6.382 -2.513 1.00 86.31 70 ALA A O 1
ATOM 548 N N . GLU A 1 71 ? 3.233 -7.883 -0.971 1.00 90.00 71 GLU A N 1
ATOM 549 C CA . GLU A 1 71 ? 2.463 -8.761 -1.863 1.00 90.00 71 GLU A CA 1
ATOM 550 C C . GLU A 1 71 ? 0.979 -8.400 -1.943 1.00 90.00 71 GLU A C 1
ATOM 552 O O . GLU A 1 71 ? 0.323 -8.819 -2.894 1.00 90.00 71 GLU A O 1
ATOM 557 N N . CYS A 1 72 ? 0.469 -7.547 -1.050 1.00 91.56 72 CYS A N 1
ATOM 558 C CA . CYS A 1 72 ? -0.949 -7.195 -1.045 1.00 91.56 72 CYS A CA 1
ATOM 559 C C . CYS A 1 72 ? -1.438 -6.660 -2.404 1.00 91.56 72 CYS A C 1
ATOM 561 O O . CYS A 1 72 ? -0.725 -5.867 -3.045 1.00 91.56 72 CYS A O 1
ATOM 563 N N . PRO A 1 73 ? -2.628 -7.088 -2.862 1.00 92.88 73 PRO A N 1
ATOM 564 C CA . PRO A 1 73 ? -3.238 -6.559 -4.070 1.00 92.88 73 PRO A CA 1
ATOM 565 C C . PRO A 1 73 ? -3.863 -5.183 -3.818 1.00 92.88 73 PRO A C 1
ATOM 567 O O . PRO A 1 73 ? -4.116 -4.778 -2.681 1.00 92.88 73 PRO A O 1
ATOM 570 N N . CYS A 1 74 ? -4.108 -4.451 -4.902 1.00 92.44 74 CYS A N 1
ATOM 571 C CA . CYS A 1 74 ? -4.860 -3.206 -4.828 1.00 92.44 74 CYS A CA 1
ATOM 572 C C . CYS A 1 74 ? -6.348 -3.497 -4.575 1.00 92.44 74 CYS A C 1
ATOM 574 O O . CYS A 1 74 ? -6.877 -4.458 -5.134 1.00 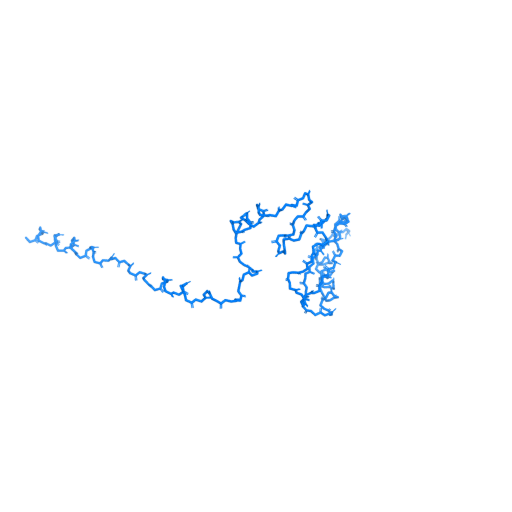92.44 74 CYS A O 1
ATOM 576 N N . PRO A 1 75 ? -7.035 -2.681 -3.754 1.00 91.81 75 PRO A N 1
ATOM 577 C CA . PRO A 1 75 ? -8.432 -2.920 -3.394 1.00 91.81 75 PRO A CA 1
ATOM 578 C C . PRO A 1 75 ? -9.397 -2.752 -4.568 1.00 91.81 75 PRO A C 1
ATOM 580 O O . PRO A 1 75 ? -10.451 -3.381 -4.596 1.00 91.81 75 PRO A O 1
ATOM 583 N N . ASP A 1 76 ? -9.052 -1.908 -5.540 1.00 90.25 76 ASP A N 1
ATOM 584 C CA . ASP A 1 76 ? -9.805 -1.779 -6.780 1.00 90.25 76 ASP A CA 1
ATOM 585 C C . ASP A 1 76 ? -9.100 -2.549 -7.899 1.00 90.25 76 ASP A C 1
ATOM 587 O O . ASP A 1 76 ? -7.903 -2.390 -8.134 1.00 90.25 76 ASP A O 1
ATOM 591 N N . VAL A 1 77 ? -9.869 -3.361 -8.620 1.00 88.88 77 VAL A N 1
ATOM 592 C CA . VAL A 1 77 ? -9.400 -4.173 -9.749 1.00 88.88 77 VAL A CA 1
ATOM 593 C C . VAL A 1 77 ? -8.912 -3.339 -10.935 1.00 88.88 77 VAL A C 1
ATOM 595 O O . VAL A 1 77 ? -8.230 -3.864 -11.811 1.00 88.88 77 VAL A O 1
ATOM 598 N N . GLN A 1 78 ? -9.308 -2.067 -11.016 1.00 89.56 78 GLN A N 1
ATOM 599 C CA . GLN A 1 78 ? -8.849 -1.139 -12.054 1.00 89.56 78 GLN A CA 1
ATOM 600 C C . GLN A 1 78 ? -7.539 -0.439 -11.681 1.00 89.56 78 GLN A C 1
ATOM 602 O O . GLN A 1 78 ? -6.939 0.227 -12.530 1.00 89.56 78 GLN A O 1
ATOM 607 N N . ASP A 1 79 ? -7.107 -0.565 -10.427 1.00 90.94 79 ASP A N 1
ATOM 608 C CA . ASP A 1 79 ? -5.882 0.053 -9.955 1.00 90.94 79 ASP A CA 1
ATOM 609 C C . ASP A 1 79 ? -4.689 -0.876 -10.191 1.00 90.94 79 ASP A C 1
ATOM 611 O O . ASP A 1 79 ? -4.753 -2.098 -10.052 1.00 90.94 79 ASP A O 1
ATOM 615 N N . ILE A 1 80 ? -3.567 -0.267 -10.552 1.00 90.25 80 ILE A N 1
ATOM 616 C CA . ILE A 1 80 ? -2.307 -0.948 -10.813 1.00 90.25 80 ILE A CA 1
ATOM 617 C C . ILE A 1 80 ? -1.382 -0.689 -9.628 1.00 90.25 80 ILE A C 1
ATOM 619 O O . ILE A 1 80 ? -1.300 0.422 -9.099 1.00 90.25 80 ILE A O 1
ATOM 623 N N . LYS A 1 81 ? -0.678 -1.737 -9.209 1.00 89.38 81 LYS A N 1
ATOM 624 C CA . LYS A 1 81 ? 0.296 -1.700 -8.123 1.00 89.38 81 LYS A CA 1
ATOM 625 C C . LYS A 1 81 ? 1.632 -1.145 -8.613 1.00 89.38 81 LYS A C 1
ATOM 627 O O . LYS A 1 81 ? 2.256 -1.730 -9.496 1.00 89.38 81 LYS A O 1
ATOM 632 N N . CYS A 1 82 ? 2.091 -0.061 -8.000 1.00 89.44 82 CYS A N 1
ATOM 633 C CA . CYS A 1 82 ? 3.404 0.526 -8.238 1.00 89.44 82 CYS A CA 1
ATOM 634 C C . CYS A 1 82 ? 4.347 0.215 -7.073 1.00 89.44 82 CYS A C 1
ATOM 636 O O . CYS A 1 82 ? 4.018 0.464 -5.910 1.00 89.44 82 CYS A O 1
ATOM 638 N N . THR A 1 83 ? 5.544 -0.266 -7.396 1.00 87.62 83 THR A N 1
ATOM 639 C CA . THR A 1 83 ? 6.605 -0.568 -6.432 1.00 87.62 83 THR A CA 1
ATOM 640 C C . THR A 1 83 ? 7.616 0.571 -6.444 1.00 87.62 83 THR A C 1
ATOM 642 O O . THR A 1 83 ? 8.435 0.675 -7.354 1.00 87.62 83 THR A O 1
ATOM 645 N N . ILE A 1 84 ? 7.553 1.454 -5.450 1.00 84.88 84 ILE A N 1
ATOM 646 C CA . ILE A 1 84 ? 8.408 2.637 -5.373 1.00 84.88 84 ILE A CA 1
ATOM 647 C C . ILE A 1 84 ? 9.675 2.301 -4.576 1.00 84.88 84 ILE A C 1
ATOM 649 O O . ILE A 1 84 ? 9.586 1.973 -3.389 1.00 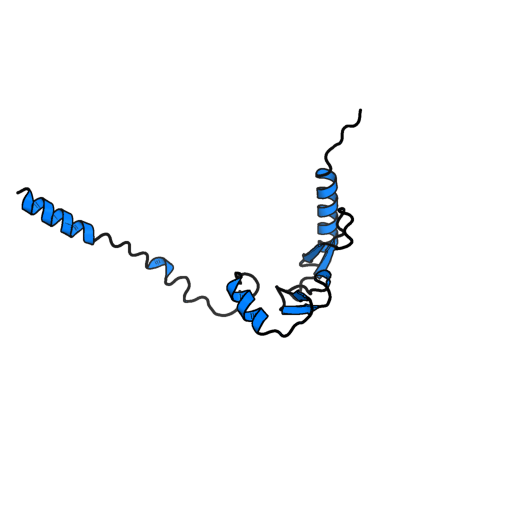84.88 84 ILE A O 1
ATOM 653 N N . PRO A 1 85 ? 10.870 2.414 -5.181 1.00 77.19 85 PRO A N 1
ATOM 654 C CA . PRO A 1 85 ? 12.113 2.155 -4.472 1.00 77.19 85 PRO A CA 1
ATOM 655 C C . PRO A 1 85 ? 12.346 3.231 -3.407 1.00 77.19 85 PRO A C 1
ATOM 657 O O . PRO A 1 85 ? 12.405 4.428 -3.709 1.00 77.19 85 PRO A O 1
ATOM 660 N N . ASN A 1 86 ? 12.501 2.802 -2.157 1.00 73.25 86 ASN A N 1
ATOM 661 C CA . ASN A 1 86 ? 12.892 3.679 -1.062 1.00 73.25 86 ASN A CA 1
ATOM 662 C C . ASN A 1 86 ? 14.394 4.022 -1.190 1.00 73.25 86 ASN A C 1
ATOM 664 O O . ASN A 1 86 ? 15.199 3.169 -1.549 1.00 73.25 86 ASN A O 1
ATOM 668 N N . ALA A 1 87 ? 14.806 5.266 -0.911 1.00 64.69 87 ALA A N 1
ATOM 669 C CA . ALA A 1 87 ? 16.242 5.610 -0.858 1.00 64.69 87 ALA A CA 1
ATOM 670 C C . ALA A 1 87 ? 16.880 5.372 0.513 1.00 64.69 87 ALA A C 1
ATOM 672 O O . ALA A 1 87 ? 18.064 5.663 0.671 1.00 64.69 87 ALA A O 1
ATOM 673 N N . GLY A 1 88 ? 16.108 4.896 1.493 1.00 61.31 88 GLY A N 1
ATOM 674 C CA . GLY A 1 88 ? 16.571 4.634 2.855 1.00 61.31 88 GLY A CA 1
ATOM 675 C C . GLY A 1 88 ? 17.505 3.432 3.002 1.00 61.31 88 GLY A C 1
ATOM 676 O O . GLY A 1 88 ? 18.166 3.335 4.026 1.00 61.31 88 GLY A O 1
ATOM 677 N N . GLY A 1 89 ? 17.618 2.562 1.993 1.00 58.25 89 GLY A N 1
ATOM 678 C CA . GLY A 1 89 ? 18.475 1.371 2.063 1.00 58.25 89 GLY A CA 1
ATOM 679 C C . GLY A 1 89 ? 17.853 0.182 2.799 1.00 58.25 89 GLY A C 1
ATOM 680 O O . GLY A 1 89 ? 18.476 -0.869 2.845 1.00 58.25 89 GLY A O 1
ATOM 681 N N . ASP A 1 90 ? 16.631 0.322 3.311 1.00 64.69 90 ASP A N 1
ATOM 682 C CA . ASP A 1 90 ? 15.805 -0.821 3.678 1.00 64.69 90 ASP A CA 1
ATOM 683 C C . ASP A 1 90 ? 15.166 -1.342 2.384 1.00 64.69 90 ASP A C 1
ATOM 685 O O . ASP A 1 90 ? 14.451 -0.601 1.704 1.00 64.69 90 ASP A O 1
ATOM 689 N N . ASP A 1 91 ? 15.460 -2.589 2.014 1.00 65.69 91 ASP A N 1
ATOM 690 C CA . ASP A 1 91 ? 15.030 -3.248 0.767 1.00 65.69 91 ASP A CA 1
ATOM 691 C C . ASP A 1 91 ? 13.500 -3.437 0.645 1.00 65.69 91 ASP A C 1
ATOM 693 O O . ASP A 1 91 ? 13.027 -4.147 -0.242 1.00 65.69 91 ASP A O 1
ATOM 697 N N . GLU A 1 92 ? 12.705 -2.803 1.511 1.00 69.69 92 GLU A N 1
ATOM 698 C CA . GLU A 1 92 ? 11.251 -2.792 1.429 1.00 69.69 92 GLU A CA 1
ATOM 699 C C . GLU A 1 92 ? 10.771 -1.617 0.560 1.00 69.69 92 GLU A C 1
ATOM 701 O O . GLU A 1 92 ? 10.806 -0.450 0.979 1.00 69.69 92 GLU A O 1
ATOM 706 N N . PRO A 1 93 ? 10.319 -1.885 -0.678 1.00 75.25 93 PRO A N 1
ATOM 707 C CA . PRO A 1 93 ? 9.757 -0.848 -1.517 1.00 75.25 93 PRO A CA 1
ATOM 708 C C . PRO A 1 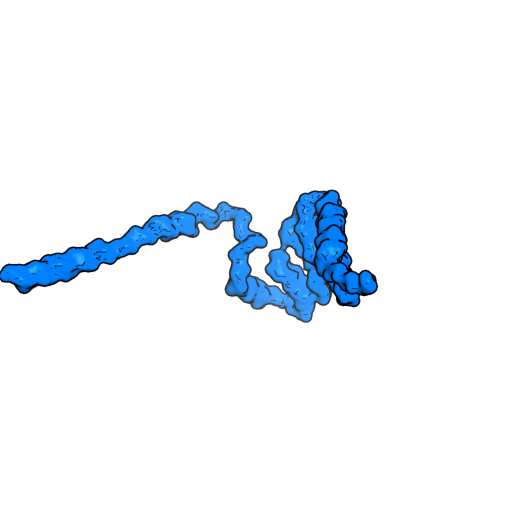93 ? 8.422 -0.371 -0.946 1.00 75.25 93 PRO A C 1
ATOM 710 O O . PRO A 1 93 ? 7.594 -1.153 -0.479 1.00 75.25 93 PRO A O 1
ATOM 713 N N . MET A 1 94 ? 8.171 0.929 -1.054 1.00 80.88 94 MET A N 1
ATOM 714 C CA . MET A 1 94 ? 6.849 1.470 -0.768 1.00 80.88 94 MET A CA 1
ATOM 715 C C . MET A 1 94 ? 5.891 1.035 -1.878 1.00 80.88 94 MET A C 1
ATOM 717 O O . MET A 1 94 ? 6.164 1.246 -3.058 1.00 80.88 94 MET A O 1
ATOM 721 N N . ILE A 1 95 ? 4.747 0.471 -1.506 1.00 86.12 95 ILE A N 1
ATOM 722 C CA . ILE A 1 95 ? 3.703 0.085 -2.454 1.00 86.12 95 ILE A CA 1
ATOM 723 C C . ILE A 1 95 ? 2.639 1.177 -2.524 1.00 86.12 95 ILE A C 1
ATOM 725 O O . ILE A 1 95 ? 2.178 1.672 -1.496 1.00 86.12 95 ILE A O 1
ATOM 729 N N . MET A 1 96 ? 2.227 1.531 -3.740 1.00 87.69 96 MET A N 1
ATOM 730 C CA . MET A 1 96 ? 1.138 2.477 -3.973 1.00 87.69 96 MET A CA 1
ATOM 731 C C . MET A 1 96 ? 0.244 1.996 -5.116 1.00 87.69 96 MET A C 1
ATOM 733 O O . MET A 1 96 ? 0.742 1.522 -6.132 1.00 87.69 96 MET A O 1
ATOM 737 N N . CYS A 1 97 ? -1.072 2.127 -4.958 1.00 91.38 97 CYS A N 1
ATOM 738 C CA . CYS A 1 97 ? -2.053 1.800 -5.991 1.00 91.38 97 CYS A CA 1
ATOM 739 C C . CYS A 1 97 ? -2.433 3.061 -6.768 1.00 91.38 97 CYS A C 1
ATOM 741 O O . CYS A 1 97 ? -2.702 4.101 -6.163 1.00 91.38 97 CYS A O 1
ATOM 743 N N . VAL A 1 98 ? -2.440 2.976 -8.098 1.00 91.81 98 VAL A N 1
ATOM 744 C CA . VAL A 1 98 ? -2.778 4.099 -8.985 1.00 91.81 98 VAL A CA 1
ATOM 745 C C . VAL A 1 98 ? -3.777 3.679 -10.049 1.00 91.81 98 VAL A C 1
ATOM 747 O O . VAL A 1 98 ? -3.786 2.534 -10.494 1.00 91.81 98 VAL A O 1
ATOM 750 N N . ARG A 1 99 ? -4.578 4.635 -10.517 1.00 90.62 99 ARG A N 1
ATOM 751 C CA . ARG A 1 99 ? -5.542 4.415 -11.593 1.00 90.62 99 ARG A CA 1
ATOM 752 C C . ARG A 1 99 ? -4.963 4.855 -12.934 1.00 90.62 99 ARG A C 1
ATOM 754 O O . ARG A 1 99 ? -4.949 6.043 -13.234 1.00 90.62 99 ARG A O 1
ATOM 761 N N . GLY A 1 100 ? -4.524 3.892 -13.742 1.00 82.81 100 GLY A N 1
ATOM 762 C CA . GLY A 1 100 ? -3.985 4.126 -15.087 1.00 82.81 100 GLY A CA 1
ATOM 763 C C . GLY A 1 100 ? -2.536 3.663 -15.255 1.00 82.81 100 GLY A C 1
ATOM 764 O O . GLY A 1 100 ? -1.727 3.725 -14.334 1.00 82.81 100 GLY A O 1
ATOM 765 N N . SER A 1 101 ? -2.196 3.192 -16.456 1.00 75.19 101 SER A N 1
ATOM 766 C CA . SER A 1 101 ? -0.919 2.514 -16.740 1.00 75.19 101 SER A CA 1
ATOM 767 C C . SER A 1 101 ? 0.318 3.413 -16.666 1.00 75.19 101 SER A C 1
ATOM 769 O O . SER A 1 101 ? 1.412 2.922 -16.410 1.00 75.19 101 SER A O 1
ATOM 771 N N . ASN A 1 102 ? 0.161 4.719 -16.893 1.00 82.06 102 ASN A N 1
ATOM 772 C CA . ASN A 1 102 ? 1.284 5.661 -16.974 1.00 82.06 102 ASN A CA 1
ATOM 773 C C . ASN A 1 102 ? 1.559 6.380 -15.641 1.00 82.06 102 ASN A C 1
ATOM 775 O O . ASN A 1 102 ? 2.589 7.038 -15.489 1.00 82.06 102 ASN A O 1
ATOM 779 N N . GLU A 1 103 ? 0.661 6.240 -14.666 1.00 85.12 103 GLU A N 1
ATOM 780 C CA . GLU A 1 103 ? 0.726 6.964 -13.396 1.00 85.12 103 GLU A CA 1
ATOM 781 C C . GLU A 1 103 ? 1.858 6.448 -12.495 1.00 85.12 103 GLU A C 1
ATOM 783 O O . GLU A 1 103 ? 2.464 7.236 -11.774 1.00 85.12 103 GLU A O 1
ATOM 788 N N . CYS A 1 104 ? 2.238 5.163 -12.580 1.00 88.06 104 CYS A N 1
ATOM 789 C CA . CYS A 1 104 ? 3.373 4.640 -11.805 1.00 88.06 104 CYS A CA 1
ATOM 790 C C . CYS A 1 104 ? 4.678 5.379 -12.136 1.00 88.06 104 CYS A C 1
ATOM 792 O O . CYS A 1 104 ? 5.412 5.779 -11.23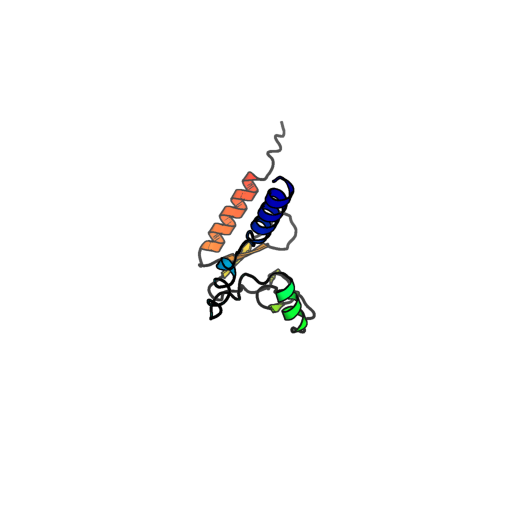3 1.00 88.06 104 CYS A O 1
ATOM 794 N N . THR A 1 105 ? 4.951 5.622 -13.423 1.00 88.56 105 THR A N 1
ATOM 795 C CA . THR A 1 105 ? 6.152 6.350 -13.859 1.00 88.56 105 THR A CA 1
ATOM 796 C C . THR A 1 105 ? 6.142 7.793 -13.364 1.00 88.56 105 THR A C 1
ATOM 798 O O . THR A 1 105 ? 7.178 8.325 -12.958 1.00 88.56 105 THR A O 1
ATOM 801 N N . GLU A 1 106 ? 4.974 8.433 -13.371 1.00 88.31 106 GLU A N 1
ATOM 802 C CA . GLU A 1 106 ? 4.818 9.800 -12.886 1.00 88.31 106 GLU A CA 1
ATOM 803 C C . GLU A 1 106 ? 5.029 9.882 -11.368 1.00 88.31 106 GLU A C 1
ATOM 805 O O . GLU A 1 106 ? 5.784 10.736 -10.895 1.00 88.31 106 GLU A O 1
ATOM 810 N N . VAL A 1 107 ? 4.467 8.942 -10.606 1.00 85.94 107 VAL A N 1
ATOM 811 C CA . VAL A 1 107 ? 4.685 8.830 -9.157 1.00 85.94 107 VAL A CA 1
ATOM 812 C C . VAL A 1 107 ? 6.159 8.584 -8.848 1.00 85.94 107 VAL A C 1
ATOM 814 O O . VAL A 1 107 ? 6.737 9.312 -8.040 1.00 85.94 107 VAL A O 1
ATOM 817 N N . GLU A 1 108 ? 6.817 7.642 -9.523 1.00 85.25 108 GLU A N 1
ATOM 818 C CA . GLU A 1 108 ? 8.256 7.406 -9.353 1.00 85.25 108 GLU A CA 1
ATOM 819 C C . GLU A 1 108 ? 9.082 8.669 -9.629 1.00 85.25 108 GLU A C 1
ATOM 821 O O . GLU A 1 108 ? 10.005 9.009 -8.876 1.00 85.25 108 GLU A O 1
ATOM 826 N N . ARG A 1 109 ? 8.744 9.401 -10.696 1.00 85.88 109 ARG A N 1
ATOM 827 C CA . ARG A 1 109 ? 9.402 10.659 -11.058 1.00 85.88 109 ARG A CA 1
ATOM 828 C C . ARG A 1 109 ? 9.212 11.719 -9.972 1.00 85.88 109 ARG A C 1
ATOM 830 O O . ARG A 1 109 ? 10.175 12.417 -9.630 1.00 85.88 109 ARG A O 1
ATOM 837 N N . LEU A 1 110 ? 7.999 11.855 -9.439 1.00 86.31 110 LEU A N 1
ATOM 838 C CA . LEU A 1 110 ? 7.669 12.801 -8.373 1.00 86.31 110 LEU A CA 1
ATOM 839 C C . LEU A 1 110 ? 8.381 12.448 -7.068 1.00 86.31 110 LEU A C 1
ATOM 841 O O . LEU A 1 110 ? 9.001 13.329 -6.470 1.00 86.31 110 LEU A O 1
ATOM 845 N N . MET A 1 111 ? 8.390 11.173 -6.683 1.00 82.88 111 MET A N 1
ATOM 846 C CA . MET A 1 111 ? 9.087 10.694 -5.488 1.00 82.88 111 MET A CA 1
ATOM 847 C C . MET A 1 111 ? 10.593 10.956 -5.595 1.00 82.88 111 MET A C 1
ATOM 849 O O . MET A 1 111 ? 11.170 11.619 -4.730 1.00 82.88 111 MET A O 1
ATOM 853 N N . ARG A 1 112 ? 11.226 10.595 -6.723 1.00 83.25 112 ARG A N 1
ATOM 854 C CA . ARG A 1 112 ? 12.646 10.910 -6.979 1.00 83.25 112 ARG A CA 1
ATOM 855 C C . ARG A 1 112 ? 12.931 12.412 -6.931 1.00 83.25 112 ARG A C 1
ATOM 857 O O . ARG A 1 112 ? 13.987 12.818 -6.440 1.00 83.25 112 ARG A O 1
ATOM 864 N N . LYS A 1 113 ? 12.029 13.252 -7.452 1.00 84.69 113 LYS A N 1
ATOM 865 C CA . LYS A 1 113 ? 12.169 14.716 -7.395 1.00 84.69 113 LYS A CA 1
ATOM 866 C C . LYS A 1 113 ? 12.073 15.224 -5.953 1.00 84.69 113 LYS A C 1
ATOM 868 O O . LYS A 1 113 ? 12.939 15.998 -5.549 1.00 84.69 113 LYS A O 1
ATOM 873 N N . GLY A 1 114 ? 11.093 14.750 -5.184 1.00 78.31 114 GLY A N 1
ATOM 874 C CA . GLY A 1 114 ? 10.917 15.085 -3.768 1.00 78.31 114 GLY A CA 1
ATOM 875 C C . GLY A 1 114 ? 12.139 14.715 -2.924 1.00 78.31 114 GLY A C 1
ATOM 876 O O . GLY A 1 114 ? 12.621 15.527 -2.134 1.00 78.31 114 GLY A O 1
ATOM 877 N N . MET A 1 115 ? 12.728 13.546 -3.178 1.00 71.00 115 MET A N 1
ATOM 878 C CA . MET A 1 115 ? 13.936 13.069 -2.491 1.00 71.00 115 MET A CA 1
ATOM 879 C C . MET A 1 115 ? 15.183 13.904 -2.821 1.00 71.00 115 MET A C 1
ATOM 881 O O . MET A 1 115 ? 16.042 14.122 -1.967 1.00 71.00 115 MET A O 1
ATOM 885 N N . LYS A 1 116 ? 15.297 14.421 -4.055 1.00 67.62 116 LYS A N 1
ATOM 886 C CA . LYS A 1 116 ? 16.374 15.360 -4.423 1.00 67.62 116 LYS A CA 1
ATOM 887 C C . LYS A 1 116 ? 16.240 16.698 -3.698 1.00 67.62 116 LYS A C 1
ATOM 889 O O . LYS A 1 116 ? 17.257 17.304 -3.375 1.00 67.62 116 LYS A O 1
ATOM 894 N N . THR A 1 117 ? 15.013 17.158 -3.458 1.00 66.38 117 THR A N 1
ATOM 895 C CA . THR A 1 117 ? 14.755 18.425 -2.760 1.00 66.38 117 THR A CA 1
ATOM 896 C C . THR A 1 117 ? 14.869 18.317 -1.241 1.00 66.38 117 THR A C 1
ATOM 898 O O . THR A 1 117 ? 15.199 19.312 -0.603 1.00 66.38 117 THR A O 1
ATOM 901 N N . SER A 1 118 ? 14.631 17.133 -0.665 1.00 61.88 118 SER A N 1
ATOM 902 C CA . SER A 1 118 ? 14.694 16.900 0.783 1.00 61.88 118 SER A CA 1
ATOM 903 C C . SER A 1 118 ? 16.085 16.532 1.301 1.00 61.88 118 SER A C 1
ATOM 905 O O . SER A 1 118 ? 16.307 16.610 2.508 1.00 61.88 118 SER A O 1
ATOM 907 N N . LYS A 1 119 ? 17.050 16.183 0.431 1.00 58.25 119 LYS A N 1
ATOM 908 C CA . LYS A 1 119 ? 18.456 16.085 0.850 1.00 58.25 119 LYS A CA 1
ATOM 909 C C . LYS A 1 119 ? 18.905 17.455 1.372 1.00 58.25 119 LYS A C 1
ATOM 911 O O . LYS A 1 119 ? 18.941 18.404 0.581 1.00 58.25 119 LYS A O 1
ATOM 916 N N . PRO A 1 120 ? 19.277 17.589 2.661 1.00 53.28 120 PRO A N 1
ATOM 917 C CA . PRO A 1 120 ? 19.852 18.831 3.141 1.00 53.28 120 PRO A CA 1
ATOM 918 C C . PRO A 1 120 ? 21.087 19.106 2.289 1.00 53.28 120 PRO A C 1
ATOM 920 O O . PRO A 1 120 ? 21.939 18.231 2.111 1.00 53.28 120 PRO A O 1
ATOM 923 N N . LYS A 1 121 ? 21.182 20.315 1.725 1.00 57.75 121 LYS A N 1
ATOM 924 C CA . LYS A 1 121 ? 22.449 20.810 1.189 1.00 57.75 121 LYS A CA 1
ATOM 925 C C . LYS A 1 121 ? 23.427 20.850 2.362 1.00 57.75 121 LYS A C 1
ATOM 927 O O . LYS A 1 121 ? 23.531 21.868 3.038 1.00 57.75 121 LYS A O 1
ATOM 932 N N . SER A 1 122 ? 24.138 19.751 2.601 1.00 54.50 122 SER A N 1
ATOM 933 C CA . SER A 1 122 ? 25.413 19.781 3.301 1.00 54.50 122 SER A CA 1
ATOM 934 C C . SER A 1 122 ? 26.334 20.613 2.415 1.00 54.50 122 SER A C 1
ATOM 936 O O . SER A 1 122 ? 26.956 20.116 1.477 1.00 54.50 122 SER A O 1
ATOM 938 N N . LYS A 1 123 ? 26.291 21.934 2.617 1.00 51.06 123 LYS A N 1
ATOM 939 C CA . LYS A 1 123 ? 27.295 22.853 2.101 1.00 51.06 123 LYS A CA 1
ATOM 940 C C . LYS A 1 123 ? 28.578 22.510 2.844 1.00 51.06 123 LYS A C 1
ATOM 942 O O . LYS A 1 123 ? 28.820 22.998 3.942 1.00 51.06 123 LYS A O 1
ATOM 947 N N . SER A 1 124 ? 29.350 21.606 2.259 1.00 50.47 124 SER A N 1
ATOM 948 C CA . SER A 1 124 ? 30.763 21.486 2.556 1.00 50.47 124 SER A CA 1
ATOM 949 C C . SER A 1 124 ? 31.489 22.552 1.739 1.00 50.47 124 SER A C 1
ATOM 951 O O . SER A 1 124 ? 31.345 22.579 0.515 1.00 50.47 124 SER A O 1
ATOM 953 N N . LYS A 1 125 ? 32.274 23.355 2.462 1.00 41.19 125 LYS A N 1
ATOM 954 C CA . LYS A 1 125 ? 33.222 24.385 2.017 1.00 41.19 125 LYS A CA 1
ATOM 955 C C . LYS A 1 125 ? 32.673 25.782 1.735 1.00 41.19 125 LYS A C 1
ATOM 957 O O . LYS A 1 125 ? 31.829 25.951 0.830 1.00 41.19 125 LYS A O 1
#

Secondary structure (DSSP, 8-state):
-HHHHHHHHHHHHTT-----TTTTTTSSS--SSS-TTS---HHHHHHHHTT---SSEEPTTT--EESSGGGPPPSSTTEEEEEEPPSSS-S-PEEEEEESTTHHHHHHHHHHHHHHHHS------

InterPro domains:
  IPR034543 Long chronological lifespan protein 2 [PTHR38425] (5-112)
  IPR060592 Long chronological lifespan protein 2, C-terminal domain [PF28115] (57-114)

Radius of gyration: 27.48 Å; Cα contacts (8 Å, |Δi|>4): 86; chains: 1; bounding box: 76×59×60 Å

Organism: NCBI:txid64659

Solvent-accessible surface area (backbone atoms only — not comparable to full-atom values): 8270 Å² total; per-residue (Å²): 112,68,70,62,50,53,54,54,54,57,59,59,64,70,70,72,65,84,81,71,68,74,66,64,66,70,74,71,77,72,88,80,87,85,70,87,88,81,75,66,61,70,70,60,46,52,64,53,52,76,73,54,94,59,94,58,39,64,30,90,81,69,69,46,71,32,90,42,83,83,66,56,76,55,77,48,91,76,36,45,80,30,79,38,81,52,91,82,75,57,95,66,49,48,75,46,70,36,81,51,92,65,47,50,61,52,51,50,52,49,51,55,50,51,54,64,68,65,53,76,82,79,79,78,131

Mean predicted aligned error: 16.66 Å